Protein AF-A0A1B1AD91-F1 (afdb_monomer)

Solvent-accessible surface area (backbone atoms only — not comparable to full-atom values): 7489 Å² total; per-residue (Å²): 108,70,66,59,50,36,73,56,57,36,66,45,42,57,54,19,38,52,32,36,18,53,17,29,15,33,40,35,28,26,50,67,90,48,83,89,64,50,70,96,66,82,53,73,70,56,55,52,48,53,52,45,52,62,43,40,45,52,52,50,25,52,49,30,44,62,67,35,67,88,51,91,60,64,65,63,34,52,52,46,36,45,44,38,56,54,35,29,51,53,14,30,53,53,7,45,56,46,29,73,72,45,72,85,51,28,68,59,26,46,60,46,19,58,56,33,34,51,50,20,36,54,42,36,54,52,22,50,54,56,51,50,52,52,53,51,51,50,55,52,52,58,64,71,77,107

Structure (mmCIF, N/CA/C/O backbone):
data_AF-A0A1B1AD91-F1
#
_entry.id   AF-A0A1B1AD91-F1
#
loop_
_atom_site.group_PDB
_atom_site.id
_atom_site.type_symbol
_atom_site.label_atom_id
_atom_site.label_alt_id
_atom_site.label_comp_id
_atom_site.label_asym_id
_atom_site.label_entity_id
_atom_site.label_seq_id
_atom_site.pdbx_PDB_ins_code
_atom_site.Cartn_x
_atom_site.Cartn_y
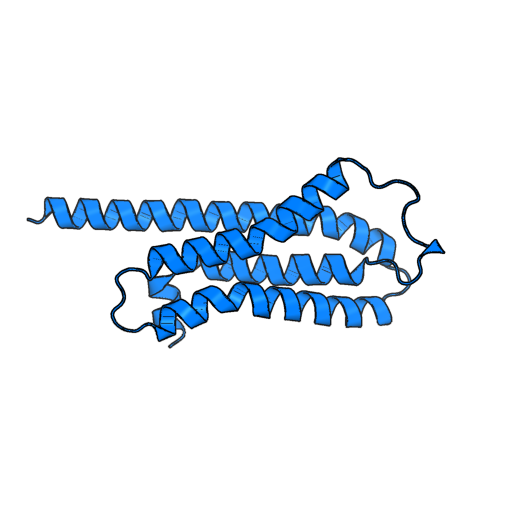_atom_site.Cartn_z
_atom_site.occupancy
_atom_site.B_iso_or_equiv
_atom_site.auth_seq_id
_atom_site.auth_comp_id
_atom_site.auth_asym_id
_atom_site.auth_atom_id
_atom_site.pdbx_PDB_model_num
ATOM 1 N N . MET A 1 1 ? 14.014 -15.380 -8.975 1.00 74.56 1 MET A N 1
ATOM 2 C CA . MET A 1 1 ? 12.723 -14.687 -9.217 1.00 74.56 1 MET A CA 1
ATOM 3 C C . MET A 1 1 ? 12.590 -13.416 -8.382 1.00 74.56 1 MET A C 1
ATOM 5 O O . MET A 1 1 ? 12.390 -12.367 -8.971 1.00 74.56 1 MET A O 1
ATOM 9 N N . ALA A 1 2 ? 12.754 -13.464 -7.052 1.00 76.44 2 ALA A N 1
ATOM 10 C CA . ALA A 1 2 ? 12.697 -12.262 -6.203 1.00 76.44 2 ALA A CA 1
ATOM 11 C C . ALA A 1 2 ? 13.732 -11.184 -6.585 1.00 76.44 2 ALA A C 1
ATOM 13 O O . ALA A 1 2 ? 13.378 -10.017 -6.704 1.00 76.44 2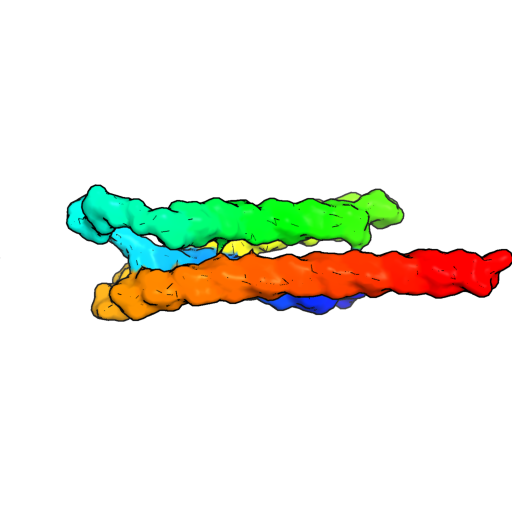 ALA A O 1
ATOM 14 N N . GLU A 1 3 ? 14.979 -11.574 -6.865 1.00 83.88 3 GLU A N 1
ATOM 15 C CA . GLU A 1 3 ? 16.029 -10.642 -7.314 1.00 83.88 3 GLU A CA 1
ATOM 16 C C . GLU A 1 3 ? 15.668 -9.923 -8.620 1.00 83.88 3 GLU A C 1
ATOM 18 O O . GLU A 1 3 ? 15.867 -8.720 -8.726 1.00 83.88 3 GLU A O 1
ATOM 23 N N . ALA A 1 4 ? 15.058 -10.627 -9.579 1.00 80.69 4 ALA A N 1
ATOM 24 C CA . ALA A 1 4 ? 14.611 -10.033 -10.840 1.00 80.69 4 ALA A CA 1
ATOM 25 C C . ALA A 1 4 ? 13.481 -9.009 -10.629 1.00 80.69 4 ALA A C 1
ATOM 27 O O . ALA A 1 4 ? 13.469 -7.956 -11.262 1.00 80.69 4 ALA A O 1
ATOM 28 N N . LEU A 1 5 ? 12.560 -9.278 -9.698 1.00 80.62 5 LEU A N 1
ATOM 29 C CA . LEU A 1 5 ? 11.496 -8.339 -9.338 1.00 80.62 5 LEU A CA 1
ATOM 30 C C . LEU A 1 5 ? 12.055 -7.080 -8.655 1.00 80.62 5 LEU A C 1
ATOM 32 O O . LEU A 1 5 ? 11.619 -5.974 -8.964 1.00 80.62 5 LEU A O 1
ATOM 36 N N . ILE A 1 6 ? 13.043 -7.240 -7.767 1.00 83.12 6 ILE A N 1
ATOM 37 C CA . ILE A 1 6 ? 13.726 -6.121 -7.100 1.00 83.12 6 ILE A CA 1
ATOM 38 C C . ILE A 1 6 ? 14.541 -5.301 -8.097 1.00 83.12 6 ILE A C 1
ATOM 40 O O . ILE A 1 6 ? 14.492 -4.078 -8.044 1.00 83.12 6 ILE A O 1
ATOM 44 N N . ALA A 1 7 ? 15.249 -5.951 -9.021 1.00 82.00 7 ALA A N 1
ATOM 45 C CA . ALA A 1 7 ? 15.979 -5.262 -10.080 1.00 82.00 7 ALA A CA 1
ATOM 46 C C . ALA A 1 7 ? 15.042 -4.456 -10.997 1.00 82.00 7 ALA A C 1
ATOM 48 O O . ALA A 1 7 ? 15.431 -3.407 -11.492 1.00 82.00 7 ALA A O 1
ATOM 49 N N . THR A 1 8 ? 13.804 -4.923 -11.185 1.00 81.81 8 THR A N 1
ATOM 50 C CA . THR A 1 8 ? 12.822 -4.281 -12.070 1.00 81.81 8 THR A CA 1
ATOM 51 C C . THR A 1 8 ? 12.095 -3.110 -11.406 1.00 81.81 8 THR A C 1
ATOM 53 O O . THR A 1 8 ? 11.983 -2.044 -11.995 1.00 81.81 8 THR A O 1
ATOM 56 N N . ALA A 1 9 ? 11.575 -3.294 -10.189 1.00 82.44 9 ALA A N 1
ATOM 57 C CA . ALA A 1 9 ? 10.756 -2.281 -9.510 1.00 82.44 9 ALA A CA 1
ATOM 58 C C . ALA A 1 9 ? 11.526 -1.461 -8.459 1.00 82.44 9 ALA A C 1
ATOM 60 O O . ALA A 1 9 ? 10.975 -0.540 -7.861 1.00 82.44 9 ALA A O 1
ATOM 61 N N . GLY A 1 10 ? 12.781 -1.816 -8.185 1.00 86.25 10 GLY A N 1
ATOM 62 C CA . GLY A 1 10 ? 13.586 -1.225 -7.121 1.00 86.25 10 GLY A CA 1
ATOM 63 C C . GLY A 1 10 ? 13.169 -1.674 -5.716 1.00 86.25 10 GLY A C 1
ATOM 64 O O . GLY A 1 10 ? 12.037 -2.079 -5.452 1.00 86.25 10 GLY A O 1
ATOM 65 N N . GLN A 1 11 ? 14.092 -1.570 -4.755 1.00 87.44 11 GLN A N 1
ATOM 66 C CA . GLN A 1 11 ? 13.812 -1.905 -3.349 1.00 87.44 11 GLN A CA 1
ATOM 67 C C . GLN A 1 11 ? 12.745 -0.991 -2.727 1.00 87.44 11 GLN A C 1
ATOM 69 O O . GLN A 1 11 ? 11.931 -1.453 -1.925 1.00 87.44 11 GLN A O 1
ATOM 74 N N . GLY A 1 12 ? 12.713 0.288 -3.122 1.00 88.56 12 GLY A N 1
ATOM 75 C CA . GLY A 1 12 ? 11.751 1.272 -2.617 1.00 88.56 12 GLY A CA 1
ATOM 76 C C . GLY A 1 12 ? 10.298 0.849 -2.834 1.00 88.56 12 GLY A C 1
ATOM 77 O O . GLY A 1 12 ? 9.470 1.012 -1.939 1.00 88.56 12 GLY A O 1
ATOM 78 N N . TYR A 1 13 ? 10.000 0.219 -3.971 1.00 91.25 13 TYR A N 1
ATOM 79 C CA . TYR A 1 13 ? 8.671 -0.301 -4.272 1.00 91.25 13 TYR A CA 1
ATOM 80 C C . TYR A 1 13 ? 8.213 -1.364 -3.261 1.00 91.25 13 TYR A C 1
ATOM 82 O O . TYR A 1 13 ? 7.100 -1.292 -2.744 1.00 91.25 13 TYR A O 1
ATOM 90 N N . PHE A 1 14 ? 9.077 -2.317 -2.903 1.00 91.94 14 PHE A N 1
ATOM 91 C CA . PHE A 1 14 ? 8.735 -3.357 -1.925 1.00 91.94 14 PHE A CA 1
ATOM 92 C C . PHE A 1 14 ? 8.566 -2.790 -0.516 1.00 91.94 14 PHE A C 1
ATOM 94 O O . PHE A 1 14 ? 7.685 -3.230 0.222 1.00 91.94 14 PHE A O 1
ATOM 101 N N . ILE A 1 15 ? 9.360 -1.778 -0.157 1.00 92.75 15 ILE A N 1
ATOM 102 C CA . ILE A 1 15 ? 9.192 -1.047 1.104 1.00 92.75 15 ILE A CA 1
ATOM 103 C C . ILE A 1 15 ? 7.819 -0.358 1.128 1.00 92.75 15 ILE A C 1
ATOM 105 O O . ILE A 1 15 ? 7.101 -0.467 2.120 1.00 92.75 15 ILE A O 1
ATOM 109 N N . ALA A 1 16 ? 7.411 0.285 0.032 1.00 93.31 16 ALA A N 1
ATOM 110 C CA . ALA A 1 16 ? 6.095 0.910 -0.091 1.00 93.31 16 ALA A CA 1
ATOM 111 C C . ALA A 1 16 ? 4.937 -0.100 -0.027 1.00 93.31 16 ALA A C 1
ATOM 113 O O . ALA A 1 16 ? 3.944 0.114 0.664 1.00 93.31 16 ALA A O 1
ATOM 114 N N . VAL A 1 17 ? 5.074 -1.255 -0.673 1.00 94.38 17 VAL A N 1
ATOM 115 C CA . VAL A 1 17 ? 4.098 -2.346 -0.556 1.00 94.38 17 VAL A CA 1
ATOM 116 C C . VAL A 1 17 ? 3.986 -2.834 0.896 1.00 94.38 17 VAL A C 1
ATOM 118 O O . VAL A 1 17 ? 2.884 -3.053 1.402 1.00 94.38 17 VAL A O 1
ATOM 121 N N . MET A 1 18 ? 5.108 -2.955 1.608 1.00 94.75 18 MET A N 1
ATOM 122 C CA . MET A 1 18 ? 5.102 -3.341 3.021 1.00 94.75 18 MET A CA 1
ATOM 123 C C . MET A 1 18 ? 4.448 -2.293 3.925 1.00 94.75 18 MET A C 1
ATOM 125 O O . MET A 1 18 ? 3.780 -2.654 4.894 1.00 94.75 18 MET A O 1
ATOM 129 N N . THR A 1 19 ? 4.574 -1.000 3.630 1.00 93.50 19 THR A N 1
ATOM 130 C CA . THR A 1 19 ? 3.864 0.023 4.409 1.00 93.50 19 THR A CA 1
ATOM 131 C C . THR A 1 19 ? 2.358 0.004 4.147 1.00 93.50 19 THR A C 1
ATOM 133 O O . THR A 1 19 ? 1.593 0.224 5.086 1.00 93.50 19 THR A O 1
ATOM 136 N N . VAL A 1 20 ? 1.910 -0.368 2.939 1.00 93.38 20 VAL A N 1
ATOM 137 C CA . VAL A 1 20 ? 0.486 -0.633 2.648 1.00 93.38 20 VAL A CA 1
ATOM 138 C C . VAL A 1 20 ? -0.059 -1.771 3.514 1.00 93.38 20 VAL A C 1
ATOM 140 O O . VAL A 1 20 ? -1.149 -1.630 4.071 1.00 93.38 20 VAL A O 1
ATOM 143 N N . PHE A 1 21 ? 0.698 -2.862 3.694 1.00 95.38 21 PHE A N 1
ATOM 144 C CA . PHE A 1 21 ? 0.315 -3.945 4.611 1.00 95.38 21 PHE A CA 1
ATOM 145 C C . PHE A 1 21 ? 0.036 -3.414 6.019 1.00 95.38 21 PHE A C 1
ATOM 147 O O . PHE A 1 21 ? -1.027 -3.661 6.590 1.00 95.38 21 PHE A O 1
ATOM 154 N N . LEU A 1 22 ? 0.999 -2.672 6.573 1.00 94.25 22 LEU A N 1
ATOM 155 C CA . LEU A 1 22 ? 0.930 -2.155 7.937 1.00 94.25 22 LEU A CA 1
ATOM 156 C C . LEU A 1 22 ? -0.224 -1.165 8.096 1.00 94.25 22 LEU A C 1
ATOM 158 O O . LEU A 1 22 ? -0.970 -1.253 9.069 1.00 94.25 22 LEU A O 1
ATOM 162 N N . ALA A 1 23 ? -0.413 -0.267 7.129 1.00 92.25 23 ALA A N 1
ATOM 163 C CA . ALA A 1 23 ? -1.520 0.679 7.136 1.00 92.25 23 ALA A CA 1
ATOM 164 C C . ALA A 1 23 ? -2.879 -0.036 7.116 1.00 92.25 23 ALA A C 1
ATOM 166 O O . ALA A 1 23 ? -3.739 0.260 7.946 1.00 92.25 23 ALA A O 1
ATOM 167 N N . ALA A 1 24 ? -3.061 -1.022 6.231 1.00 92.19 24 ALA A N 1
ATOM 168 C CA . ALA A 1 24 ? -4.298 -1.795 6.148 1.00 92.19 24 ALA A CA 1
ATOM 169 C C . ALA A 1 24 ? -4.568 -2.603 7.430 1.00 92.19 24 ALA A C 1
ATOM 171 O O . ALA A 1 24 ? -5.706 -2.652 7.908 1.00 92.19 24 ALA A O 1
ATOM 172 N N . LEU A 1 25 ? -3.520 -3.183 8.022 1.00 93.31 25 LEU A N 1
ATOM 173 C CA . LEU A 1 25 ? -3.590 -3.895 9.298 1.00 93.31 25 LEU A CA 1
ATOM 174 C C . LEU A 1 25 ? -4.050 -2.975 10.420 1.00 93.31 25 LEU A C 1
ATOM 176 O O . LEU A 1 25 ? -5.034 -3.276 11.093 1.00 93.31 25 LEU A O 1
ATOM 180 N N . VAL A 1 26 ? -3.372 -1.846 10.613 1.00 90.88 26 VAL A N 1
ATOM 181 C CA . VAL A 1 26 ? -3.674 -0.909 11.699 1.00 90.88 26 VAL A CA 1
ATOM 182 C C . VAL A 1 26 ? -5.069 -0.306 11.520 1.00 90.88 26 VAL A C 1
ATOM 184 O O . VAL A 1 26 ? -5.841 -0.242 12.480 1.00 90.88 26 VAL A O 1
ATOM 187 N N . ALA A 1 27 ? -5.431 0.071 10.291 1.00 88.31 27 ALA A N 1
ATOM 188 C CA . ALA A 1 27 ? -6.758 0.587 9.974 1.00 88.31 27 ALA A CA 1
ATOM 189 C C . ALA A 1 27 ? -7.858 -0.425 10.315 1.00 88.31 27 ALA A C 1
ATOM 191 O O . ALA A 1 27 ? -8.847 -0.077 10.969 1.00 88.31 27 ALA 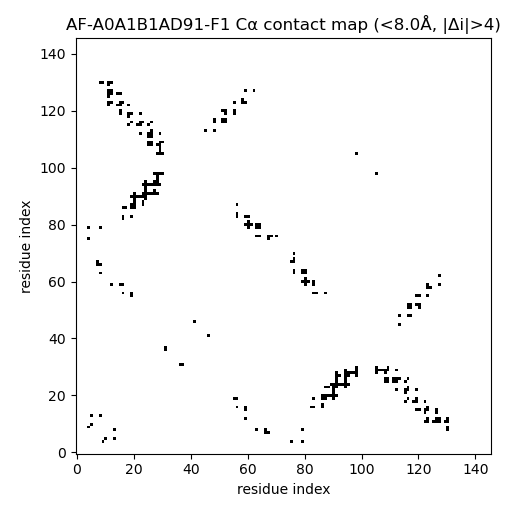A O 1
ATOM 192 N N . LYS A 1 28 ? -7.685 -1.699 9.935 1.00 90.12 28 LYS A N 1
ATOM 193 C CA . LYS A 1 28 ? -8.694 -2.720 10.224 1.00 90.12 28 LYS A CA 1
ATOM 194 C C . LYS A 1 28 ? -8.711 -3.131 11.700 1.00 90.12 28 LYS A C 1
ATOM 196 O O . LYS A 1 28 ? -9.802 -3.340 12.239 1.00 90.12 28 LYS A O 1
ATOM 201 N N . ALA A 1 29 ? -7.559 -3.146 12.371 1.00 87.62 29 ALA A N 1
ATOM 202 C CA . ALA A 1 29 ? -7.442 -3.385 13.811 1.00 87.62 29 ALA A CA 1
ATOM 203 C C . ALA A 1 29 ? -8.222 -2.353 14.645 1.00 87.62 29 ALA A C 1
ATOM 205 O O . ALA A 1 29 ? -8.880 -2.714 15.618 1.00 87.62 29 ALA A O 1
ATOM 206 N N . GLY A 1 30 ? -8.214 -1.081 14.232 1.00 83.06 30 GLY A N 1
ATOM 207 C CA . GLY A 1 30 ? -8.937 0.009 14.900 1.00 83.06 30 GLY A CA 1
ATOM 208 C C . GLY A 1 30 ? -10.403 0.188 14.480 1.00 83.06 30 GLY A C 1
ATOM 209 O O . GLY A 1 30 ? -11.073 1.097 14.981 1.00 83.06 30 GLY A O 1
ATOM 210 N N . SER A 1 31 ? -10.911 -0.626 13.549 1.00 83.62 31 SER A N 1
ATOM 211 C CA . SER A 1 31 ? -12.246 -0.429 12.968 1.00 83.62 31 SER A CA 1
ATOM 212 C C . SER A 1 31 ? -13.391 -0.730 13.949 1.00 83.62 31 SER A C 1
ATOM 214 O O . SER A 1 31 ? -13.293 -1.611 14.809 1.00 83.62 31 SER A O 1
ATOM 216 N N . ALA A 1 32 ? -14.485 0.031 13.814 1.00 75.31 32 ALA A N 1
ATOM 217 C CA . ALA A 1 32 ? -15.718 -0.179 14.572 1.00 75.31 32 ALA A CA 1
ATOM 218 C C . ALA A 1 32 ? -16.352 -1.529 14.206 1.00 75.31 32 ALA A C 1
ATOM 220 O O . ALA A 1 32 ? -16.288 -1.954 13.051 1.00 75.31 32 ALA A O 1
ATOM 221 N N . ARG A 1 33 ? -16.957 -2.201 15.190 1.00 67.50 33 ARG A N 1
ATOM 222 C CA . ARG A 1 33 ? -17.597 -3.512 14.999 1.00 67.50 33 ARG A CA 1
ATOM 223 C C . ARG A 1 33 ? -19.108 -3.398 14.831 1.00 67.50 33 ARG A C 1
ATOM 225 O O . ARG A 1 33 ? -19.707 -4.272 14.213 1.00 67.50 33 ARG A O 1
ATOM 232 N N . ALA A 1 34 ? -19.708 -2.337 15.368 1.00 68.50 34 ALA A N 1
ATOM 233 C CA . ALA A 1 34 ? -21.138 -2.076 15.270 1.00 68.50 34 ALA A CA 1
ATOM 234 C C . ALA A 1 34 ? -21.422 -0.632 14.812 1.00 68.50 34 ALA A C 1
ATOM 236 O O . ALA A 1 34 ? -20.656 0.272 15.156 1.00 68.50 34 ALA A O 1
ATOM 237 N N . PRO A 1 35 ? -22.550 -0.382 14.113 1.00 63.22 35 PRO A N 1
ATOM 238 C CA . PRO A 1 35 ? -22.934 0.961 13.659 1.00 63.22 35 PRO A CA 1
ATOM 239 C C . PRO A 1 35 ? -23.046 1.991 14.793 1.00 63.22 35 PRO A C 1
ATOM 241 O O . PRO A 1 35 ? -22.827 3.179 14.587 1.00 63.22 35 PRO A O 1
ATOM 244 N N . SER A 1 36 ? -23.350 1.540 16.013 1.00 73.69 36 SER A N 1
ATOM 245 C CA . SER A 1 36 ? -23.432 2.385 17.211 1.00 73.69 36 SER A CA 1
ATOM 246 C C . SER A 1 36 ? -22.081 2.941 17.678 1.00 73.69 36 SER A C 1
ATOM 248 O O . SER A 1 36 ? -22.051 3.869 18.480 1.00 73.69 36 SER A O 1
ATOM 250 N N . GLU A 1 37 ? -20.967 2.373 17.210 1.00 68.38 37 GLU A N 1
ATOM 251 C CA . GLU A 1 37 ? -19.599 2.759 17.583 1.00 68.38 37 GLU A CA 1
ATOM 252 C C . GLU A 1 37 ? -18.934 3.672 16.535 1.00 68.38 37 GLU A C 1
ATOM 254 O O . GLU A 1 37 ? -17.784 4.117 16.698 1.00 68.38 37 GLU A O 1
ATOM 259 N N . GLU A 1 38 ? -19.628 3.933 15.425 1.00 64.50 38 GLU A N 1
ATOM 260 C CA . GLU A 1 38 ? -19.141 4.837 14.397 1.00 64.50 38 GLU A CA 1
ATOM 261 C C . GLU A 1 38 ? -19.198 6.293 14.879 1.00 64.50 38 GLU A C 1
ATOM 263 O O . GLU A 1 38 ? -20.149 6.706 15.552 1.00 64.50 38 GLU A O 1
ATOM 268 N N . PRO A 1 39 ? -18.189 7.119 14.548 1.00 64.25 39 PRO A N 1
ATOM 269 C CA . PRO A 1 39 ? -18.249 8.538 14.843 1.00 64.25 39 PRO A CA 1
ATOM 270 C C . PRO A 1 39 ? -19.454 9.143 14.120 1.00 64.25 39 PRO A C 1
ATOM 272 O O . PRO A 1 39 ? -19.543 9.093 12.895 1.00 64.25 39 PRO A O 1
ATOM 275 N N . ARG A 1 40 ? -20.356 9.775 14.878 1.00 60.50 40 ARG A N 1
ATOM 276 C CA . ARG A 1 40 ? -21.599 10.387 14.370 1.00 60.50 40 ARG A CA 1
ATOM 277 C C . ARG A 1 40 ? -21.357 11.464 13.294 1.00 60.50 40 ARG A C 1
ATOM 279 O O . ARG A 1 40 ? -22.288 11.844 12.591 1.00 60.50 40 ARG A O 1
ATOM 286 N N . ARG A 1 41 ? -20.116 11.960 13.169 1.00 61.72 41 ARG A N 1
ATOM 287 C CA . ARG A 1 41 ? -19.612 12.801 12.073 1.00 61.72 41 ARG A CA 1
ATOM 288 C C . ARG A 1 41 ? -18.166 12.412 11.745 1.00 61.72 41 ARG A C 1
ATOM 290 O O . ARG A 1 41 ? -17.319 12.444 12.638 1.00 61.72 41 ARG A O 1
ATOM 297 N N . ARG A 1 42 ? -17.870 12.086 10.480 1.00 69.81 42 ARG A N 1
ATOM 298 C CA . ARG A 1 42 ? -16.483 11.961 9.994 1.00 69.81 42 ARG A CA 1
ATOM 299 C C . ARG A 1 42 ? -15.876 13.354 9.848 1.00 69.81 42 ARG A C 1
ATOM 301 O O . ARG A 1 42 ? -16.497 14.246 9.276 1.00 69.81 42 ARG A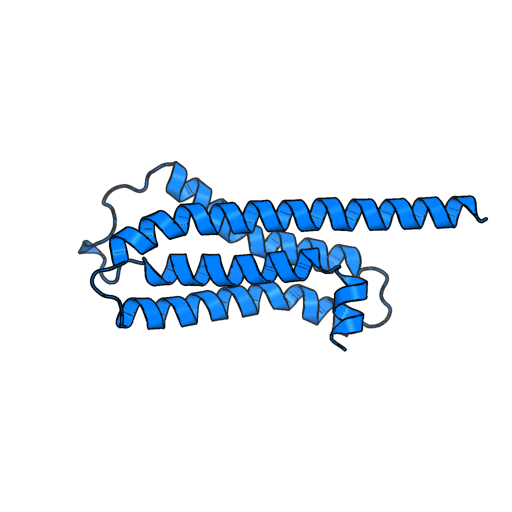 O 1
ATOM 308 N N . SER A 1 43 ? -14.676 13.545 10.383 1.00 77.62 43 SER A N 1
ATOM 309 C CA . SER A 1 43 ? -13.925 14.787 10.220 1.00 77.62 43 SER A CA 1
ATOM 310 C C . SER A 1 43 ? -13.295 14.851 8.819 1.00 77.62 43 SER A C 1
ATOM 312 O O . SER A 1 43 ? -12.960 13.822 8.234 1.00 77.62 43 SER A O 1
ATOM 314 N N . ALA A 1 44 ? -13.112 16.057 8.271 1.00 79.38 44 ALA A N 1
ATOM 315 C CA . ALA A 1 44 ? -12.416 16.272 6.995 1.00 79.38 44 ALA A CA 1
ATOM 316 C C . ALA A 1 44 ? -11.066 15.520 6.859 1.00 79.38 44 ALA A C 1
ATOM 318 O O . ALA A 1 44 ? -10.850 14.903 5.816 1.00 79.38 44 ALA A O 1
ATOM 319 N N . PRO A 1 45 ? -10.177 15.474 7.878 1.00 76.81 45 PRO A N 1
ATOM 320 C CA . PRO A 1 45 ? -8.938 14.695 7.787 1.00 76.81 45 PRO A CA 1
ATOM 321 C C . PRO A 1 45 ? -9.159 13.181 7.654 1.00 76.81 45 PRO A C 1
ATOM 323 O O . PRO A 1 45 ? -8.355 12.522 7.003 1.00 76.81 45 PRO A O 1
ATOM 326 N N . MET A 1 46 ? -10.242 12.619 8.206 1.00 75.56 46 MET A N 1
ATOM 327 C CA . MET A 1 46 ? -10.579 11.203 7.991 1.00 75.56 46 MET A CA 1
ATOM 328 C C . MET A 1 46 ? -10.971 10.931 6.537 1.00 75.56 46 MET A C 1
ATOM 330 O O . MET A 1 46 ? -10.543 9.931 5.977 1.00 75.56 46 MET A O 1
ATOM 334 N N . LEU A 1 47 ? -11.735 11.832 5.911 1.00 81.69 47 LEU A N 1
ATOM 335 C CA . LEU A 1 47 ? -12.090 11.700 4.494 1.00 81.69 47 LEU A CA 1
ATOM 336 C C . LEU A 1 47 ? -10.857 11.795 3.592 1.00 81.69 47 LEU A C 1
ATOM 338 O O . LEU A 1 47 ? -10.708 11.001 2.669 1.00 81.69 47 LEU A O 1
ATOM 342 N N . LEU A 1 48 ? -9.958 12.739 3.876 1.00 84.25 48 LEU A N 1
ATOM 343 C CA . LEU A 1 48 ? -8.703 12.863 3.138 1.00 84.25 48 LEU A CA 1
ATOM 344 C C . LEU A 1 48 ? -7.848 11.597 3.272 1.00 84.25 48 LEU A C 1
ATOM 346 O O . LEU A 1 48 ? -7.297 11.117 2.285 1.00 84.25 48 LEU A O 1
ATOM 350 N N . LEU A 1 49 ? -7.763 11.036 4.478 1.00 82.19 49 LEU A N 1
ATOM 351 C CA . LEU A 1 49 ? -7.039 9.796 4.720 1.00 82.19 49 LEU A CA 1
ATOM 352 C C . LEU A 1 49 ? -7.659 8.609 3.971 1.00 82.19 49 LEU A C 1
ATOM 354 O O . LEU A 1 49 ? -6.914 7.812 3.409 1.00 82.19 49 LEU A O 1
ATOM 358 N N . ASP A 1 50 ? -8.989 8.499 3.926 1.00 83.12 50 ASP A N 1
ATOM 359 C CA . ASP A 1 50 ? -9.681 7.454 3.160 1.00 83.12 50 ASP A CA 1
ATOM 360 C C . ASP A 1 50 ? -9.316 7.544 1.667 1.00 83.12 50 ASP A C 1
ATOM 362 O O . ASP A 1 50 ? -8.974 6.535 1.045 1.00 83.12 50 ASP A O 1
ATOM 366 N N . VAL A 1 51 ? -9.308 8.761 1.109 1.00 85.62 51 VAL A N 1
ATOM 367 C CA . VAL A 1 51 ? -8.898 9.015 -0.282 1.00 85.62 51 VAL A CA 1
ATOM 368 C C . VAL A 1 51 ? -7.441 8.615 -0.503 1.00 85.62 51 VAL A C 1
ATOM 370 O O . VAL A 1 51 ? -7.144 7.862 -1.426 1.00 85.62 51 VAL A O 1
ATOM 373 N N . ILE A 1 52 ? -6.533 9.071 0.362 1.00 87.06 52 ILE A N 1
ATOM 374 C CA . ILE A 1 52 ? -5.104 8.755 0.279 1.00 87.06 52 ILE A CA 1
ATOM 375 C C . ILE A 1 52 ? -4.874 7.242 0.359 1.00 87.06 52 ILE A C 1
ATOM 377 O O . ILE A 1 52 ? -4.152 6.679 -0.457 1.00 87.06 52 ILE A O 1
ATOM 381 N N . THR A 1 53 ? -5.529 6.565 1.299 1.00 83.25 53 THR A N 1
ATOM 382 C CA . THR A 1 53 ? -5.386 5.118 1.505 1.00 83.25 53 THR A CA 1
ATOM 383 C C . THR A 1 53 ? -5.888 4.330 0.296 1.00 83.25 53 THR A C 1
ATOM 385 O O . THR A 1 53 ? -5.264 3.341 -0.079 1.00 83.25 53 THR A O 1
ATOM 388 N N . GLY A 1 54 ? -6.968 4.784 -0.350 1.00 83.81 54 GLY A N 1
ATOM 389 C CA . GLY A 1 54 ? -7.449 4.210 -1.608 1.00 83.81 54 GLY A CA 1
ATOM 390 C C . GLY A 1 54 ? -6.515 4.476 -2.794 1.00 83.81 54 GLY A C 1
ATOM 391 O O . GLY A 1 54 ? -6.344 3.604 -3.643 1.00 83.81 54 GLY A O 1
ATOM 392 N N . LEU A 1 55 ? -5.871 5.646 -2.840 1.00 88.81 55 LEU A N 1
ATOM 393 C CA . LEU A 1 55 ? -4.944 6.022 -3.910 1.00 88.81 55 LEU A CA 1
ATOM 394 C C . LEU A 1 55 ? -3.593 5.307 -3.822 1.00 88.81 55 LEU A C 1
ATOM 396 O O . LEU A 1 55 ? -3.027 4.976 -4.858 1.00 88.81 55 LEU A O 1
ATOM 400 N N . THR A 1 56 ? -3.075 5.043 -2.622 1.00 90.81 56 THR A N 1
ATOM 401 C CA . THR A 1 56 ? -1.756 4.418 -2.426 1.00 90.81 56 THR A CA 1
ATOM 402 C C . THR A 1 56 ? -1.552 3.129 -3.241 1.00 90.81 56 THR A C 1
ATOM 404 O O . THR A 1 56 ? -0.591 3.074 -4.012 1.00 90.81 56 THR A O 1
ATOM 407 N N . PRO A 1 57 ? -2.424 2.100 -3.165 1.00 90.25 57 PRO A N 1
ATOM 408 C CA . PRO A 1 57 ? -2.256 0.904 -3.985 1.00 90.25 57 PRO A CA 1
ATOM 409 C C . PRO A 1 57 ? -2.385 1.211 -5.482 1.00 90.25 57 PRO A C 1
ATOM 411 O O . PRO A 1 57 ? -1.624 0.653 -6.263 1.00 90.25 57 PRO A O 1
ATOM 414 N N . VAL A 1 58 ? -3.271 2.130 -5.888 1.00 92.81 58 VAL A N 1
ATOM 415 C CA . VAL A 1 58 ? -3.429 2.534 -7.299 1.00 92.81 58 VAL A CA 1
ATOM 416 C C . VAL A 1 58 ? -2.132 3.130 -7.847 1.00 92.81 58 VAL A C 1
ATOM 418 O O . VAL A 1 58 ? -1.696 2.750 -8.930 1.00 92.81 58 VAL A O 1
ATOM 421 N N . LEU A 1 59 ? -1.475 4.010 -7.088 1.00 92.38 59 LEU A N 1
ATOM 422 C CA . LEU A 1 59 ? -0.193 4.602 -7.475 1.00 92.38 59 LEU A CA 1
ATOM 423 C C . LEU A 1 59 ? 0.899 3.541 -7.648 1.00 92.38 59 LEU A C 1
ATOM 425 O O . LEU A 1 59 ? 1.645 3.587 -8.623 1.00 92.38 59 LEU A O 1
ATOM 429 N N . LEU A 1 60 ? 0.963 2.557 -6.748 1.00 92.31 60 LEU A N 1
ATOM 430 C CA . LEU A 1 60 ? 1.923 1.4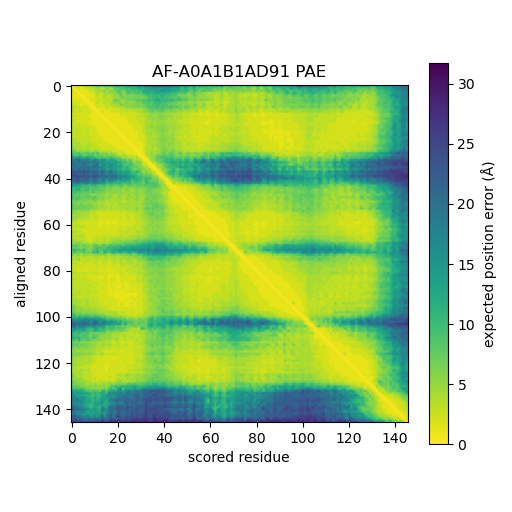56 -6.851 1.00 92.31 60 LEU A CA 1
ATOM 431 C C . LEU A 1 60 ? 1.644 0.546 -8.054 1.00 92.31 60 LEU A C 1
ATOM 433 O O . LEU A 1 60 ? 2.589 0.091 -8.695 1.00 92.31 60 LEU A O 1
ATOM 437 N N . VAL A 1 61 ? 0.373 0.318 -8.403 1.00 94.06 61 VAL A N 1
ATOM 438 C CA . VAL A 1 61 ? -0.001 -0.400 -9.633 1.00 94.06 61 VAL A CA 1
ATOM 439 C C . VAL A 1 61 ? 0.439 0.370 -10.877 1.00 94.06 61 VAL A C 1
ATOM 441 O O . VAL A 1 61 ? 1.015 -0.223 -11.786 1.00 94.06 61 VAL A O 1
ATOM 444 N N . LEU A 1 62 ? 0.195 1.683 -10.923 1.00 91.88 62 LEU A N 1
ATOM 445 C CA . LEU A 1 62 ? 0.591 2.526 -12.054 1.00 91.88 62 LEU A CA 1
ATOM 446 C C . LEU A 1 62 ? 2.111 2.583 -12.217 1.00 91.88 62 LEU A C 1
ATOM 448 O O . LEU A 1 62 ? 2.612 2.481 -13.333 1.00 91.88 62 LEU A O 1
ATOM 452 N N . TYR A 1 63 ? 2.845 2.687 -11.110 1.00 89.69 63 TYR A N 1
ATOM 453 C CA . TYR A 1 63 ? 4.301 2.613 -11.121 1.00 89.69 63 TYR A CA 1
ATOM 454 C C . TYR A 1 63 ? 4.799 1.261 -11.640 1.00 89.69 63 TYR A C 1
ATOM 456 O O . TYR A 1 63 ? 5.621 1.226 -12.551 1.00 89.69 63 TYR A O 1
ATOM 464 N N . ALA A 1 64 ? 4.253 0.154 -11.125 1.00 90.12 64 ALA A N 1
ATOM 465 C CA . ALA A 1 64 ? 4.586 -1.191 -11.587 1.00 90.12 64 ALA A CA 1
ATOM 466 C C . ALA A 1 64 ? 4.329 -1.364 -13.090 1.00 90.12 64 ALA A C 1
ATOM 468 O O . ALA A 1 64 ? 5.146 -1.962 -13.786 1.00 90.12 64 ALA A O 1
ATOM 469 N N . PHE A 1 65 ? 3.221 -0.819 -13.600 1.00 89.31 65 PHE A N 1
ATOM 470 C CA . PHE A 1 65 ? 2.937 -0.796 -15.031 1.00 89.31 65 PHE A CA 1
ATOM 471 C C . PHE A 1 65 ? 4.008 -0.011 -15.797 1.00 89.31 65 PHE A C 1
ATOM 473 O O . PHE A 1 65 ? 4.593 -0.552 -16.730 1.00 89.31 65 PHE A O 1
ATOM 480 N N . ALA A 1 66 ? 4.319 1.216 -15.365 1.00 87.62 66 ALA A N 1
ATOM 481 C CA . ALA A 1 66 ? 5.290 2.079 -16.032 1.00 87.62 66 ALA A CA 1
ATOM 482 C C . ALA A 1 66 ? 6.670 1.411 -16.167 1.00 87.62 66 ALA A C 1
ATOM 484 O O . ALA A 1 66 ? 7.181 1.310 -17.280 1.00 87.62 66 ALA A O 1
ATOM 485 N N . VAL A 1 67 ? 7.223 0.867 -15.077 1.00 86.50 67 VAL A N 1
ATOM 486 C CA . VAL A 1 67 ? 8.572 0.255 -15.059 1.00 86.50 67 VAL A CA 1
ATOM 487 C C . VAL A 1 67 ? 8.659 -1.113 -15.745 1.00 86.50 67 VAL A C 1
ATOM 489 O O . VAL A 1 67 ? 9.745 -1.662 -15.901 1.00 86.50 67 VAL A O 1
ATOM 492 N N . THR A 1 68 ? 7.526 -1.687 -16.156 1.00 87.12 68 THR A N 1
ATOM 493 C CA . THR A 1 68 ? 7.475 -2.977 -16.864 1.00 87.12 68 THR A CA 1
ATOM 494 C C . THR A 1 68 ? 6.910 -2.872 -18.277 1.00 87.12 68 THR A C 1
ATOM 496 O O . THR A 1 68 ? 6.639 -3.897 -18.900 1.00 87.12 68 THR A O 1
ATOM 499 N N . THR A 1 69 ? 6.736 -1.654 -18.801 1.00 82.75 69 THR A N 1
ATOM 500 C CA . THR A 1 69 ? 6.137 -1.429 -20.128 1.00 82.75 69 THR A CA 1
ATOM 501 C C . THR A 1 69 ? 6.958 -2.075 -21.247 1.00 82.75 69 THR A C 1
ATOM 503 O O . THR A 1 69 ? 6.375 -2.674 -22.148 1.00 82.75 69 THR A O 1
ATOM 506 N N . ASP A 1 70 ? 8.288 -2.032 -21.139 1.00 78.81 70 ASP A N 1
ATOM 507 C CA . ASP A 1 70 ? 9.219 -2.513 -22.172 1.00 78.81 70 ASP A CA 1
ATOM 508 C C . ASP A 1 70 ? 9.689 -3.964 -21.956 1.00 78.81 70 ASP A C 1
ATOM 510 O O . ASP A 1 70 ? 10.519 -4.486 -22.700 1.00 78.81 70 ASP A O 1
ATOM 514 N N . GLN A 1 71 ? 9.168 -4.647 -20.932 1.00 76.62 71 GLN A N 1
ATOM 515 C CA . GLN A 1 71 ? 9.518 -6.037 -20.637 1.00 76.62 71 GLN A CA 1
ATOM 516 C C . GLN A 1 71 ? 8.826 -6.997 -21.616 1.00 76.62 71 GLN A C 1
ATOM 518 O O . GLN A 1 71 ? 7.605 -6.977 -21.774 1.00 76.62 71 GLN A O 1
ATOM 523 N N . ALA A 1 72 ? 9.602 -7.898 -22.227 1.00 72.06 72 ALA A N 1
ATOM 524 C CA . ALA A 1 72 ? 9.081 -8.907 -23.154 1.00 72.06 72 ALA A CA 1
ATOM 525 C C . ALA A 1 72 ? 8.195 -9.967 -22.464 1.00 72.06 72 ALA A C 1
ATOM 527 O O . ALA A 1 72 ? 7.287 -10.512 -23.092 1.00 72.06 72 ALA A O 1
ATOM 528 N N . ASP A 1 73 ? 8.441 -10.257 -21.180 1.00 79.12 73 ASP A N 1
ATOM 529 C CA . ASP A 1 73 ? 7.645 -11.199 -20.386 1.00 79.12 73 ASP A CA 1
ATOM 530 C C . ASP A 1 73 ? 6.562 -10.460 -19.568 1.00 79.12 73 ASP A C 1
ATOM 532 O O . ASP A 1 73 ? 6.881 -9.737 -18.616 1.00 79.12 73 ASP A O 1
ATOM 536 N N . PRO A 1 74 ? 5.261 -10.659 -19.867 1.00 84.75 74 PRO A N 1
ATOM 537 C CA . PRO A 1 74 ? 4.172 -9.997 -19.151 1.00 84.75 74 PRO A CA 1
ATOM 538 C C . PRO A 1 74 ? 4.002 -10.488 -17.705 1.00 84.75 74 PRO A C 1
ATOM 540 O O . PRO A 1 74 ? 3.291 -9.848 -16.925 1.00 84.75 74 PRO A O 1
ATOM 543 N N . THR A 1 75 ? 4.629 -11.603 -17.324 1.00 88.56 75 THR A N 1
ATOM 544 C CA . THR A 1 75 ? 4.488 -12.208 -15.994 1.00 88.56 75 THR A CA 1
ATOM 545 C C . THR A 1 75 ? 4.964 -11.262 -14.893 1.00 88.56 75 THR A C 1
ATOM 547 O O . THR A 1 75 ? 4.270 -11.084 -13.890 1.00 88.56 75 THR A O 1
ATOM 550 N N . MET A 1 76 ? 6.106 -10.592 -15.088 1.00 86.31 76 MET A N 1
ATOM 551 C CA . MET A 1 76 ? 6.647 -9.647 -14.100 1.00 86.31 76 MET A CA 1
ATOM 552 C C . MET A 1 76 ? 5.712 -8.458 -13.878 1.00 86.31 76 MET A C 1
ATOM 554 O O . MET A 1 76 ? 5.468 -8.066 -12.736 1.00 86.31 76 MET A O 1
ATOM 558 N N . ARG A 1 77 ? 5.125 -7.940 -14.962 1.00 88.94 77 ARG A N 1
ATOM 559 C CA . ARG A 1 77 ? 4.140 -6.858 -14.909 1.00 88.94 77 ARG A CA 1
ATOM 560 C C . ARG A 1 77 ? 2.926 -7.252 -14.077 1.00 88.94 77 ARG A C 1
ATOM 562 O O . ARG A 1 77 ? 2.545 -6.521 -13.169 1.00 88.94 77 ARG A O 1
ATOM 569 N N . VAL A 1 78 ? 2.339 -8.418 -14.348 1.00 91.00 78 VAL A N 1
ATOM 570 C CA . VAL A 1 78 ? 1.158 -8.893 -13.609 1.00 91.00 78 VAL A CA 1
ATOM 571 C C . VAL A 1 78 ? 1.480 -9.080 -12.127 1.00 91.00 78 VAL A C 1
ATOM 573 O O . VAL A 1 78 ? 0.716 -8.623 -11.279 1.00 91.00 78 VAL A O 1
ATOM 576 N N . LEU A 1 79 ? 2.621 -9.694 -11.802 1.00 92.31 79 LEU A N 1
ATOM 577 C CA . LEU A 1 79 ? 3.031 -9.913 -10.415 1.00 92.31 79 LEU A CA 1
ATOM 578 C C . LEU A 1 79 ? 3.167 -8.596 -9.643 1.00 92.31 79 LEU A C 1
ATOM 580 O O . LEU A 1 79 ? 2.605 -8.472 -8.557 1.00 92.31 79 LEU A O 1
ATOM 584 N N . LEU A 1 80 ? 3.861 -7.605 -10.208 1.00 92.00 80 LEU A N 1
ATOM 585 C CA . LEU A 1 80 ? 4.061 -6.305 -9.563 1.00 92.00 80 LEU A CA 1
ATOM 586 C C . LEU A 1 80 ? 2.762 -5.485 -9.503 1.00 92.00 80 LEU A C 1
ATOM 588 O O . LEU A 1 80 ? 2.489 -4.820 -8.513 1.00 92.00 80 LEU A O 1
ATOM 592 N N . MET A 1 81 ? 1.892 -5.551 -10.507 1.00 93.62 81 MET A N 1
ATOM 593 C CA . MET A 1 81 ? 0.605 -4.849 -10.440 1.00 93.62 81 MET A CA 1
ATOM 594 C C . MET A 1 81 ? -0.331 -5.444 -9.380 1.00 93.62 81 MET A C 1
ATOM 596 O O . MET A 1 81 ? -1.051 -4.719 -8.700 1.00 93.62 81 MET A O 1
ATOM 600 N N . VAL A 1 82 ? -0.336 -6.766 -9.216 1.00 94.19 82 VAL A N 1
ATOM 601 C CA . VAL A 1 82 ? -1.258 -7.442 -8.291 1.00 94.19 82 VAL A CA 1
ATOM 602 C C . VAL A 1 82 ? -0.757 -7.402 -6.842 1.00 94.19 82 VAL A C 1
ATOM 604 O O . VAL A 1 82 ? -1.562 -7.395 -5.908 1.00 94.19 82 VAL A O 1
ATOM 607 N N . LEU A 1 83 ? 0.559 -7.331 -6.632 1.00 94.00 83 LEU A N 1
ATOM 608 C CA . LEU A 1 83 ? 1.179 -7.376 -5.309 1.00 94.00 83 LEU A CA 1
ATOM 609 C C . LEU A 1 83 ? 0.594 -6.383 -4.277 1.00 94.00 83 LEU A C 1
ATOM 611 O O . LEU A 1 83 ? 0.205 -6.846 -3.202 1.00 94.00 83 LEU A O 1
ATOM 615 N N . PRO A 1 84 ? 0.462 -5.065 -4.541 1.00 93.44 84 PRO A N 1
ATOM 616 C CA . PRO A 1 84 ? -0.063 -4.117 -3.554 1.00 93.44 84 PRO A CA 1
ATOM 617 C C . PRO A 1 84 ? -1.521 -4.408 -3.177 1.00 93.44 84 PRO A C 1
ATOM 619 O O . PRO A 1 84 ? -1.929 -4.134 -2.049 1.00 93.44 84 PRO A O 1
ATOM 622 N N . ILE A 1 85 ? -2.294 -5.011 -4.086 1.00 93.94 85 ILE A N 1
ATOM 623 C CA . ILE A 1 85 ? -3.689 -5.398 -3.847 1.00 93.94 85 ILE A CA 1
ATOM 624 C C . ILE A 1 85 ? -3.742 -6.579 -2.874 1.00 93.94 85 ILE A C 1
ATOM 626 O O . ILE A 1 85 ? -4.433 -6.511 -1.857 1.00 93.94 85 ILE A O 1
ATOM 630 N N . ILE A 1 86 ? -2.977 -7.642 -3.155 1.00 95.31 86 ILE A N 1
ATOM 631 C CA . ILE A 1 86 ? -2.903 -8.823 -2.282 1.00 95.31 86 ILE A CA 1
ATOM 632 C C . ILE A 1 86 ? -2.389 -8.425 -0.902 1.00 95.31 86 ILE A C 1
ATOM 634 O O . ILE A 1 86 ? -2.958 -8.817 0.113 1.00 95.31 86 ILE A O 1
ATOM 638 N N . VAL A 1 87 ? -1.328 -7.623 -0.851 1.00 95.00 87 VAL A N 1
ATOM 639 C CA . VAL A 1 87 ? -0.703 -7.218 0.406 1.00 95.00 87 VAL A CA 1
ATOM 640 C C . VAL A 1 87 ? -1.633 -6.329 1.236 1.00 95.00 87 VAL A C 1
ATOM 642 O O . VAL A 1 87 ? -1.763 -6.555 2.440 1.00 95.00 87 VAL A O 1
ATOM 645 N N . GLY A 1 88 ? -2.345 -5.386 0.613 1.00 93.38 88 GLY A N 1
ATOM 646 C CA . GLY A 1 88 ? -3.373 -4.596 1.294 1.00 93.38 88 GLY A CA 1
ATOM 647 C C . GLY A 1 88 ? -4.498 -5.468 1.863 1.00 93.38 88 GLY A C 1
ATOM 648 O O . GLY A 1 88 ? -4.895 -5.294 3.017 1.00 93.38 88 GLY A O 1
ATOM 649 N N . PHE A 1 89 ? -4.962 -6.461 1.099 1.00 93.75 89 PHE A N 1
ATOM 650 C CA . PHE A 1 89 ? -5.961 -7.422 1.570 1.00 93.75 89 PHE A CA 1
ATOM 651 C C . PHE A 1 89 ? -5.450 -8.262 2.751 1.00 93.75 89 PHE A C 1
ATOM 653 O O . PHE A 1 89 ? -6.132 -8.366 3.771 1.00 93.75 89 PHE A O 1
ATOM 660 N N . CYS A 1 90 ? -4.238 -8.813 2.657 1.00 95.56 90 CYS A N 1
ATOM 661 C CA . CYS A 1 90 ? -3.608 -9.579 3.732 1.00 95.56 90 CYS A CA 1
ATOM 662 C C . CYS A 1 90 ? -3.426 -8.740 5.003 1.00 95.56 90 CYS A C 1
ATOM 664 O O . CYS A 1 90 ? -3.684 -9.230 6.102 1.00 95.56 90 CYS A O 1
ATOM 666 N N . GLY A 1 91 ? -3.033 -7.471 4.858 1.00 94.00 91 GLY A N 1
ATOM 667 C CA . GLY A 1 91 ? -2.941 -6.524 5.966 1.00 94.00 91 GLY A CA 1
ATOM 668 C C . GLY A 1 91 ? -4.293 -6.338 6.643 1.00 94.00 91 GLY A C 1
ATOM 669 O O . GLY A 1 91 ? -4.412 -6.542 7.848 1.00 94.00 91 GLY A O 1
ATOM 670 N N . ALA A 1 92 ? -5.343 -6.054 5.870 1.00 91.69 92 ALA A N 1
ATOM 671 C CA . ALA A 1 92 ? -6.696 -5.924 6.404 1.00 91.69 92 ALA A CA 1
ATOM 672 C C . ALA A 1 92 ? -7.178 -7.211 7.099 1.00 91.69 92 ALA A C 1
ATOM 674 O O . ALA A 1 92 ? -7.764 -7.141 8.179 1.00 91.69 92 ALA A O 1
ATOM 675 N N . LEU A 1 93 ? -6.903 -8.388 6.532 1.00 93.69 93 LEU A N 1
ATOM 676 C CA . LEU A 1 93 ? -7.252 -9.671 7.142 1.00 93.69 93 LEU A CA 1
ATOM 677 C C . LEU A 1 93 ? -6.548 -9.863 8.493 1.00 93.69 93 LEU A C 1
ATOM 679 O O . LEU A 1 93 ? -7.205 -10.157 9.492 1.00 93.69 93 LEU A O 1
ATOM 683 N N . ALA A 1 94 ? -5.236 -9.627 8.548 1.00 93.38 94 ALA A N 1
ATOM 684 C CA . ALA A 1 94 ? -4.469 -9.671 9.791 1.00 93.38 94 ALA A CA 1
ATOM 685 C C . ALA A 1 94 ? -5.009 -8.661 10.817 1.00 93.38 94 ALA A C 1
ATOM 687 O O . ALA A 1 94 ? -5.209 -8.997 11.983 1.00 93.38 94 ALA A O 1
ATOM 688 N N . GLY A 1 95 ? -5.336 -7.447 10.375 1.00 91.38 95 GLY A N 1
ATOM 689 C CA . GLY A 1 95 ? -5.938 -6.416 11.214 1.00 91.38 95 GLY A CA 1
ATOM 690 C C . GLY A 1 95 ? -7.305 -6.817 11.771 1.00 91.38 95 GLY A C 1
ATOM 691 O O . GLY A 1 95 ? -7.607 -6.516 12.921 1.00 91.38 95 GLY A O 1
ATOM 692 N N . ALA A 1 96 ? -8.125 -7.543 11.009 1.00 90.06 96 ALA A N 1
ATOM 693 C CA . ALA A 1 96 ? -9.400 -8.065 11.499 1.00 90.06 96 ALA A CA 1
ATOM 694 C C . ALA A 1 96 ? -9.207 -9.108 12.615 1.00 90.06 96 ALA A C 1
ATOM 696 O O . ALA A 1 96 ? -9.929 -9.073 13.613 1.00 90.06 96 ALA A O 1
ATOM 697 N N . ILE A 1 97 ? -8.204 -9.981 12.486 1.00 91.00 97 ILE A N 1
ATOM 698 C CA . ILE A 1 97 ? -7.829 -10.950 13.528 1.00 91.00 97 ILE A CA 1
ATOM 699 C C . ILE A 1 97 ? -7.342 -10.218 14.787 1.00 91.00 97 ILE A C 1
ATOM 701 O O . ILE A 1 97 ? -7.796 -10.517 15.891 1.00 91.00 97 ILE A O 1
ATOM 705 N N . VAL A 1 98 ? -6.477 -9.210 14.630 1.00 89.81 98 VAL A N 1
ATOM 706 C CA . VAL A 1 98 ? -6.003 -8.378 15.750 1.00 89.81 98 VAL A CA 1
ATOM 707 C C . VAL A 1 98 ? -7.164 -7.655 16.422 1.00 89.81 98 VAL A C 1
ATOM 709 O O . VAL A 1 98 ? -7.233 -7.645 17.649 1.00 89.81 98 VAL A O 1
ATOM 712 N N . ASN A 1 99 ? -8.100 -7.098 15.643 1.00 87.00 99 ASN A N 1
ATOM 713 C CA . ASN A 1 99 ? -9.284 -6.444 16.190 1.00 87.00 99 ASN A CA 1
ATOM 714 C C . ASN A 1 99 ? -10.009 -7.407 17.124 1.00 87.00 99 ASN A C 1
ATOM 716 O O . ASN A 1 99 ? -10.282 -7.015 18.250 1.00 87.00 99 ASN A O 1
ATOM 720 N N . LEU A 1 100 ? -10.264 -8.656 16.707 1.00 85.31 100 LEU A N 1
ATOM 721 C CA . LEU A 1 100 ? -10.946 -9.665 17.528 1.00 85.31 100 LEU A CA 1
ATOM 722 C C . LEU A 1 100 ? -10.264 -9.879 18.889 1.00 85.31 100 LEU A C 1
ATOM 724 O O . LEU A 1 100 ? -10.973 -9.905 19.894 1.00 85.31 100 LEU A O 1
ATOM 728 N N . ALA A 1 101 ? -8.931 -9.955 18.921 1.00 84.81 101 ALA A N 1
ATOM 729 C CA . ALA A 1 101 ? -8.149 -10.236 20.126 1.00 84.81 101 ALA A CA 1
ATOM 730 C C . ALA A 1 101 ? -7.907 -9.014 21.039 1.00 84.81 101 ALA A C 1
ATOM 732 O O . ALA A 1 101 ? -7.901 -9.149 22.260 1.00 84.81 101 ALA A O 1
ATOM 733 N N . ALA A 1 102 ? -7.708 -7.818 20.480 1.00 78.75 102 ALA A N 1
ATOM 734 C CA . ALA A 1 102 ? -7.213 -6.645 21.208 1.00 78.75 102 ALA A CA 1
ATOM 735 C C . ALA A 1 102 ? -8.331 -5.640 21.542 1.00 78.75 102 ALA A C 1
ATOM 737 O O . ALA A 1 102 ? -8.364 -4.520 21.027 1.00 78.75 102 ALA A O 1
ATOM 738 N N . HIS A 1 103 ? -9.267 -6.042 22.408 1.00 68.06 103 HIS A N 1
ATOM 739 C CA . HIS A 1 103 ? -10.497 -5.282 22.672 1.00 68.06 103 HIS A CA 1
ATOM 740 C C . HIS A 1 103 ? -10.253 -3.875 23.255 1.00 68.06 103 HIS A C 1
ATOM 742 O O . HIS A 1 103 ? -10.926 -2.920 22.867 1.00 68.06 103 HIS A O 1
ATOM 748 N N . GLU A 1 104 ? -9.258 -3.728 24.130 1.00 72.62 104 GLU A N 1
ATOM 749 C CA . GLU A 1 104 ? -9.000 -2.490 24.884 1.00 72.62 104 GLU A CA 1
ATOM 750 C C . GLU A 1 104 ? -8.137 -1.470 24.119 1.00 72.62 104 GLU A C 1
ATOM 752 O O . GLU A 1 104 ? -8.216 -0.267 24.357 1.00 72.62 104 GLU A O 1
ATOM 757 N N . ALA A 1 105 ? -7.352 -1.919 23.135 1.00 75.06 105 ALA A N 1
ATOM 758 C CA . ALA A 1 105 ? -6.388 -1.076 22.420 1.00 75.06 105 ALA A CA 1
ATOM 759 C C . ALA A 1 105 ? -6.987 -0.314 21.219 1.00 75.06 105 ALA A C 1
ATOM 761 O O . ALA A 1 105 ? -6.270 0.355 20.472 1.00 75.06 105 ALA A O 1
ATOM 762 N N . ARG A 1 106 ? -8.307 -0.381 21.002 1.00 75.25 106 ARG A N 1
ATOM 763 C CA . ARG A 1 106 ? -8.958 0.145 19.786 1.00 75.25 106 ARG A CA 1
ATOM 764 C C . ARG A 1 106 ? -8.705 1.636 19.552 1.00 75.25 106 ARG A C 1
ATOM 766 O O . ARG A 1 106 ? -8.440 2.047 18.424 1.00 75.25 106 ARG A O 1
ATOM 773 N N . THR A 1 107 ? -8.784 2.455 20.599 1.00 76.19 107 THR A N 1
ATOM 774 C CA . THR A 1 107 ? -8.558 3.907 20.488 1.00 76.19 107 THR A CA 1
ATOM 775 C C . THR A 1 107 ? -7.124 4.215 20.059 1.00 76.19 107 THR A C 1
ATOM 777 O O . THR A 1 107 ? -6.905 5.105 19.238 1.00 76.19 107 THR A O 1
ATOM 780 N N . MET A 1 108 ? -6.159 3.424 20.537 1.00 81.25 108 MET A N 1
ATOM 781 C CA . MET A 1 108 ? -4.758 3.527 20.133 1.00 81.25 108 MET A CA 1
ATOM 782 C C . MET A 1 108 ? -4.585 3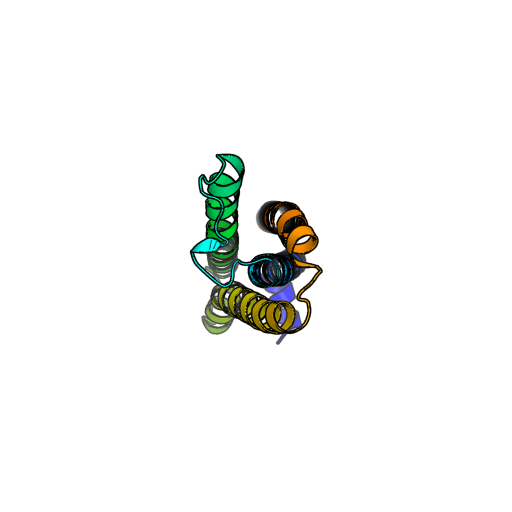.157 18.654 1.00 81.25 108 MET A C 1
ATOM 784 O O . MET A 1 108 ? -3.970 3.917 17.907 1.00 81.25 108 MET A O 1
ATOM 788 N N . PHE A 1 109 ? -5.207 2.064 18.194 1.00 83.50 109 PHE A N 1
ATOM 789 C CA . PHE A 1 109 ? -5.183 1.681 16.777 1.00 83.50 109 PHE A CA 1
ATOM 790 C C . PHE A 1 109 ? -5.858 2.710 15.866 1.00 83.50 109 PHE A C 1
ATOM 792 O O . PHE A 1 109 ? -5.362 2.973 14.774 1.00 8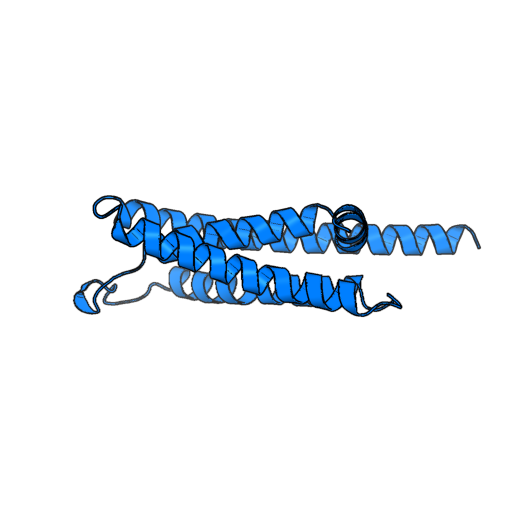3.50 109 PHE A O 1
ATOM 799 N N . ARG A 1 110 ? -6.946 3.353 16.310 1.00 79.69 110 ARG A N 1
ATOM 800 C CA . ARG A 1 110 ? -7.581 4.445 15.555 1.00 79.69 110 ARG A CA 1
ATOM 801 C C . ARG A 1 110 ? -6.622 5.609 15.324 1.00 79.69 110 ARG A C 1
ATOM 803 O O . ARG A 1 110 ? -6.505 6.061 14.190 1.00 79.69 110 ARG A O 1
ATOM 810 N N . MET A 1 111 ? -5.901 6.058 16.349 1.00 81.75 111 MET A N 1
ATOM 811 C CA . MET A 1 111 ? -4.914 7.132 16.179 1.00 81.75 111 MET A CA 1
ATOM 812 C C . MET A 1 111 ? -3.734 6.684 15.309 1.00 81.75 111 MET A C 1
ATOM 814 O O . MET A 1 111 ? -3.317 7.411 14.407 1.00 81.75 111 MET A O 1
ATOM 818 N N . ALA A 1 112 ? -3.254 5.454 15.506 1.00 85.56 112 ALA A N 1
ATOM 819 C CA . ALA A 1 112 ? -2.180 4.881 14.702 1.00 85.56 112 ALA A CA 1
ATOM 820 C C . ALA A 1 112 ? -2.569 4.695 13.223 1.00 85.56 112 ALA A C 1
ATOM 822 O O . ALA A 1 112 ? -1.706 4.789 12.351 1.00 85.56 112 ALA A O 1
ATOM 823 N N . SER A 1 113 ? -3.849 4.465 12.909 1.00 83.50 113 SER A N 1
ATOM 824 C CA . SER A 1 113 ? -4.321 4.281 11.526 1.00 83.50 113 SER A CA 1
ATOM 825 C C . SER A 1 113 ? -4.130 5.532 10.671 1.00 83.50 113 SER A C 1
ATOM 827 O O . SER A 1 113 ? -3.759 5.433 9.505 1.00 83.50 113 SER A O 1
ATOM 829 N N . ILE A 1 114 ? -4.279 6.713 11.280 1.00 82.75 114 ILE A N 1
ATOM 830 C CA . ILE A 1 114 ? -4.056 7.994 10.604 1.00 82.75 114 ILE A CA 1
ATOM 831 C C . ILE A 1 114 ? -2.583 8.141 10.232 1.00 82.75 114 ILE A C 1
ATOM 833 O O . ILE A 1 114 ? -2.246 8.422 9.083 1.00 82.75 114 ILE A O 1
ATOM 837 N N . VAL A 1 115 ? -1.702 7.901 11.204 1.00 86.38 115 VAL A N 1
ATOM 838 C CA . VAL A 1 115 ? -0.253 8.030 11.018 1.00 86.38 115 VAL A CA 1
ATOM 839 C C . VAL A 1 115 ? 0.266 6.989 10.025 1.00 86.38 115 VAL A C 1
ATOM 841 O O . VAL A 1 115 ? 1.020 7.330 9.120 1.00 86.38 115 VAL A O 1
ATOM 844 N N . SER A 1 116 ? -0.164 5.733 10.153 1.00 88.50 116 SER A N 1
ATOM 845 C CA . SER A 1 116 ? 0.272 4.642 9.272 1.00 88.50 116 SER A CA 1
ATOM 846 C C . SER A 1 116 ? -0.234 4.793 7.837 1.00 88.50 116 SER A C 1
ATOM 848 O O . SER A 1 116 ? 0.546 4.571 6.914 1.00 88.50 116 SER A O 1
ATOM 850 N N . GLY A 1 117 ? -1.479 5.234 7.624 1.00 85.56 117 GLY A N 1
ATOM 851 C CA . GLY A 1 117 ? -1.996 5.527 6.283 1.00 85.56 117 GLY A CA 1
ATOM 852 C C . GLY A 1 117 ? -1.219 6.650 5.591 1.00 85.56 117 GLY A C 1
ATOM 853 O O . GLY A 1 117 ? -0.824 6.511 4.434 1.00 85.56 117 GLY A O 1
ATOM 854 N N . MET A 1 118 ? -0.910 7.728 6.320 1.00 88.62 118 MET A N 1
ATOM 855 C CA . MET A 1 118 ? -0.088 8.824 5.798 1.00 88.62 118 MET A CA 1
ATOM 856 C C . MET A 1 118 ? 1.350 8.379 5.505 1.00 88.62 118 MET A C 1
ATOM 858 O O . MET A 1 118 ? 1.899 8.701 4.453 1.00 88.62 118 MET A O 1
ATOM 862 N N . ALA A 1 119 ? 1.957 7.602 6.406 1.00 89.94 119 ALA A N 1
ATOM 863 C CA . ALA A 1 119 ? 3.296 7.060 6.208 1.00 89.94 119 ALA A CA 1
ATOM 864 C C . ALA A 1 119 ? 3.362 6.155 4.969 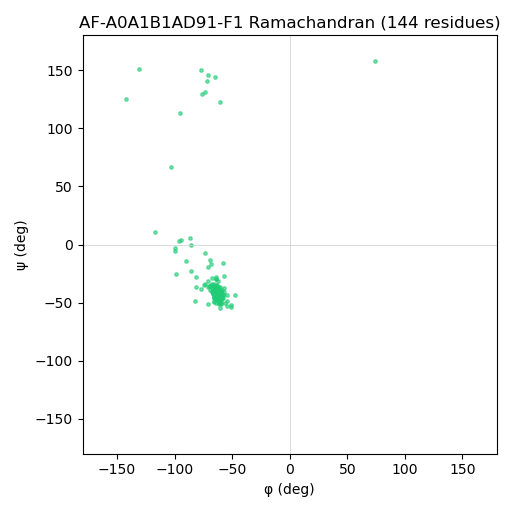1.00 89.94 119 ALA A C 1
ATOM 866 O O . ALA A 1 119 ? 4.284 6.289 4.168 1.00 89.94 119 ALA A O 1
ATOM 867 N N . ALA A 1 120 ? 2.369 5.283 4.768 1.00 90.81 120 ALA A N 1
ATOM 868 C CA . ALA A 1 120 ? 2.305 4.423 3.589 1.00 90.81 120 ALA A CA 1
ATOM 869 C C . ALA A 1 120 ? 2.233 5.229 2.289 1.00 90.81 120 ALA A C 1
ATOM 871 O O . ALA A 1 120 ? 2.932 4.914 1.325 1.00 90.81 120 ALA A O 1
ATOM 872 N N . PHE A 1 121 ? 1.453 6.309 2.282 1.00 90.06 121 PHE A N 1
ATOM 873 C CA . PHE A 1 121 ? 1.381 7.210 1.139 1.00 90.06 121 PHE A CA 1
ATOM 874 C C . PHE A 1 121 ? 2.711 7.913 0.861 1.00 90.06 121 PHE A C 1
ATOM 876 O O . PHE A 1 121 ? 3.206 7.849 -0.261 1.00 90.06 121 PHE A O 1
ATOM 883 N N . ILE A 1 122 ? 3.326 8.526 1.877 1.00 91.62 122 ILE A N 1
ATOM 884 C CA . ILE A 1 122 ? 4.610 9.231 1.735 1.00 91.62 122 ILE A CA 1
ATOM 885 C C . ILE A 1 122 ? 5.693 8.284 1.214 1.00 91.62 122 ILE A C 1
ATOM 887 O O . ILE A 1 122 ? 6.411 8.625 0.276 1.00 91.62 122 ILE A O 1
ATOM 891 N N . VAL A 1 123 ? 5.790 7.082 1.787 1.00 92.38 123 VAL A N 1
ATOM 892 C CA . VAL A 1 123 ? 6.768 6.074 1.360 1.00 92.38 123 VAL A CA 1
ATOM 893 C C . VAL A 1 123 ? 6.505 5.631 -0.079 1.00 92.38 123 VAL A C 1
ATOM 895 O O . VAL A 1 123 ? 7.452 5.483 -0.845 1.00 92.38 123 VAL A O 1
ATOM 898 N N . SER A 1 124 ? 5.239 5.482 -0.477 1.00 90.06 124 SER A N 1
ATOM 899 C CA . SER A 1 124 ? 4.879 5.136 -1.857 1.00 90.06 124 SER A CA 1
ATOM 900 C C . SER A 1 124 ? 5.258 6.236 -2.843 1.00 90.06 124 SER A C 1
ATOM 902 O O . SER A 1 124 ? 5.889 5.954 -3.855 1.00 90.06 124 SER A O 1
ATOM 904 N N . VAL A 1 125 ? 4.953 7.497 -2.532 1.00 91.00 125 VAL A N 1
ATOM 905 C CA . VAL A 1 125 ? 5.351 8.642 -3.364 1.00 91.00 125 VAL A CA 1
ATOM 906 C C . VAL A 1 125 ? 6.876 8.740 -3.463 1.00 91.00 125 VAL A C 1
ATOM 908 O O . VAL A 1 125 ? 7.405 8.900 -4.560 1.00 91.00 125 VAL A O 1
ATOM 911 N N . GLY A 1 126 ? 7.595 8.582 -2.349 1.00 87.12 126 GLY A N 1
ATOM 912 C CA . GLY A 1 126 ? 9.059 8.591 -2.335 1.00 87.12 126 GLY A CA 1
ATOM 913 C C . GLY A 1 126 ? 9.673 7.469 -3.178 1.00 87.12 126 GLY A C 1
ATOM 914 O O . GLY A 1 126 ? 10.607 7.718 -3.943 1.00 87.12 126 GLY A O 1
ATOM 915 N N . ALA A 1 127 ? 9.122 6.254 -3.099 1.00 88.19 127 ALA A N 1
ATOM 916 C CA . ALA A 1 127 ? 9.545 5.124 -3.925 1.00 88.19 127 ALA A CA 1
ATOM 917 C C . ALA A 1 127 ? 9.335 5.395 -5.422 1.00 88.19 127 ALA A C 1
ATOM 919 O O . ALA A 1 127 ? 10.211 5.103 -6.230 1.00 88.19 127 ALA A O 1
ATOM 920 N N . ILE A 1 128 ? 8.203 6.001 -5.787 1.00 87.50 128 ILE A N 1
ATOM 921 C CA . ILE A 1 128 ? 7.889 6.346 -7.177 1.00 87.50 128 ILE A CA 1
ATOM 922 C C . ILE A 1 128 ? 8.847 7.415 -7.711 1.00 87.50 128 ILE A C 1
ATOM 924 O O . ILE A 1 128 ? 9.406 7.239 -8.789 1.00 87.50 128 ILE A O 1
ATOM 928 N N . ILE A 1 129 ? 9.064 8.502 -6.962 1.00 85.44 129 ILE A N 1
ATOM 929 C CA . ILE A 1 129 ? 9.945 9.601 -7.389 1.00 85.44 129 ILE A CA 1
ATOM 930 C C . ILE A 1 129 ? 11.372 9.087 -7.606 1.00 85.44 129 ILE A C 1
ATOM 932 O O . ILE A 1 129 ? 11.942 9.290 -8.672 1.00 85.44 129 ILE A O 1
ATOM 936 N N . THR A 1 130 ? 11.927 8.367 -6.629 1.00 81.94 130 THR A N 1
ATOM 937 C CA . THR A 1 130 ? 13.297 7.825 -6.715 1.00 81.94 130 THR A CA 1
ATOM 938 C C . THR A 1 130 ? 13.448 6.761 -7.804 1.00 81.94 130 THR A C 1
ATOM 940 O O . THR A 1 130 ? 14.463 6.719 -8.502 1.00 81.94 130 THR A O 1
ATOM 943 N N . GLY A 1 131 ? 12.432 5.918 -7.987 1.00 76.50 131 GLY A N 1
ATOM 944 C CA . GLY A 1 131 ? 12.423 4.894 -9.026 1.00 76.50 131 GLY A CA 1
ATOM 945 C C . GLY A 1 131 ? 12.350 5.461 -10.446 1.00 76.50 131 GLY A C 1
ATOM 946 O O . GLY A 1 131 ? 12.946 4.897 -11.354 1.00 76.50 131 GLY A O 1
ATOM 947 N N . LEU A 1 132 ? 11.647 6.577 -10.654 1.00 71.56 132 LEU A N 1
ATOM 948 C CA . LEU A 1 132 ? 11.578 7.228 -11.966 1.00 71.56 132 LEU A CA 1
ATOM 949 C C . LEU A 1 132 ? 12.848 8.025 -12.289 1.00 71.56 132 LEU A C 1
ATOM 951 O O . LEU A 1 132 ? 13.306 7.991 -13.428 1.00 71.56 132 LEU A O 1
ATOM 955 N N . ASP A 1 133 ? 13.432 8.696 -11.296 1.00 66.75 133 ASP A N 1
ATOM 956 C CA . ASP A 1 133 ? 14.652 9.497 -11.469 1.00 66.75 133 ASP A CA 1
ATOM 957 C C . ASP A 1 133 ? 15.852 8.611 -11.851 1.00 66.75 133 ASP A C 1
ATOM 959 O O . ASP A 1 133 ? 16.610 8.910 -12.771 1.00 66.75 133 ASP A O 1
ATOM 963 N N . THR A 1 134 ? 15.965 7.435 -11.224 1.00 62.78 134 THR A N 1
ATOM 964 C CA . THR A 1 134 ? 16.976 6.428 -11.589 1.00 62.78 134 THR A CA 1
ATOM 965 C C . THR A 1 134 ? 16.790 5.891 -13.010 1.00 62.78 134 THR A C 1
ATOM 967 O O . THR A 1 134 ? 17.772 5.798 -13.744 1.00 62.78 134 THR A O 1
ATOM 970 N N . ALA A 1 135 ? 15.554 5.620 -13.441 1.00 64.25 135 ALA A N 1
ATOM 971 C CA . ALA A 1 135 ? 15.267 5.189 -14.812 1.00 64.25 135 ALA A CA 1
ATOM 972 C C . ALA A 1 135 ? 15.629 6.268 -15.854 1.00 64.25 135 ALA A C 1
ATOM 974 O O . ALA A 1 135 ? 16.192 5.959 -16.904 1.00 64.25 135 ALA A O 1
ATOM 975 N N . GLN A 1 136 ? 15.348 7.541 -15.555 1.00 61.38 136 GLN A N 1
ATOM 976 C CA . GLN A 1 136 ? 15.698 8.669 -16.424 1.00 61.38 136 GLN A CA 1
ATOM 977 C C . GLN A 1 136 ? 17.210 8.920 -16.478 1.00 61.38 136 GLN A C 1
ATOM 979 O O . GLN A 1 136 ? 17.744 9.187 -17.553 1.00 61.38 136 GLN A O 1
ATOM 984 N N . LEU A 1 137 ? 17.912 8.784 -15.350 1.00 59.88 137 LEU A N 1
ATOM 985 C CA . LEU A 1 137 ? 19.374 8.854 -15.288 1.00 59.88 137 LEU A CA 1
ATOM 986 C C . LEU A 1 137 ?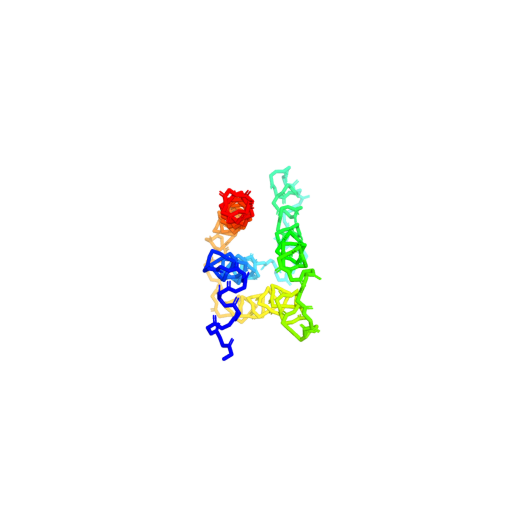 20.040 7.737 -16.097 1.00 59.88 137 LEU A C 1
ATOM 988 O O . LEU A 1 137 ? 21.027 7.994 -16.781 1.00 59.88 137 LEU A O 1
ATOM 992 N N . GLN A 1 138 ? 19.494 6.520 -16.063 1.00 65.94 138 GLN A N 1
ATOM 993 C CA . GLN A 1 138 ? 19.987 5.410 -16.882 1.00 65.94 138 GLN A CA 1
ATOM 994 C C . GLN A 1 138 ? 19.763 5.663 -18.375 1.00 65.94 138 GLN A C 1
ATOM 996 O O . GLN A 1 138 ? 20.703 5.544 -19.155 1.00 65.94 138 GLN A O 1
ATOM 1001 N N . ALA A 1 139 ? 18.570 6.122 -18.763 1.00 65.81 139 ALA A N 1
ATOM 1002 C CA . ALA A 1 139 ? 18.286 6.489 -20.149 1.00 65.81 139 ALA A CA 1
ATOM 1003 C C . ALA A 1 139 ? 19.195 7.627 -20.660 1.00 65.81 139 ALA A C 1
ATOM 1005 O O . ALA A 1 139 ? 19.625 7.612 -21.812 1.00 65.81 139 ALA A O 1
ATOM 1006 N N . ALA A 1 140 ? 19.526 8.600 -19.804 1.00 60.25 140 ALA A N 1
ATOM 1007 C CA . ALA A 1 140 ? 20.460 9.677 -20.133 1.00 60.25 140 ALA A CA 1
ATOM 1008 C C . ALA A 1 140 ? 21.918 9.192 -20.231 1.00 60.25 140 ALA A C 1
ATOM 1010 O O . ALA A 1 140 ? 22.661 9.674 -21.085 1.00 60.25 140 ALA A O 1
ATOM 1011 N N . ALA A 1 141 ? 22.329 8.241 -19.387 1.00 63.47 141 ALA A N 1
ATOM 1012 C CA . ALA A 1 141 ? 23.654 7.630 -19.447 1.00 63.47 141 ALA A CA 1
ATOM 1013 C C . ALA A 1 141 ? 23.842 6.798 -20.727 1.00 63.47 141 ALA A C 1
ATOM 1015 O O . ALA A 1 141 ? 24.875 6.921 -21.383 1.00 63.47 141 ALA A O 1
ATOM 1016 N N . ASP A 1 142 ? 22.830 6.024 -21.125 1.00 69.69 142 ASP A N 1
ATOM 1017 C CA . ASP A 1 142 ? 22.860 5.230 -22.359 1.00 69.69 142 ASP A CA 1
ATOM 1018 C C . ASP A 1 142 ? 22.883 6.120 -23.614 1.00 69.69 142 ASP A C 1
ATOM 1020 O O . ASP A 1 142 ? 23.594 5.826 -24.573 1.00 69.69 142 ASP A O 1
ATOM 1024 N N . ALA A 1 143 ? 22.181 7.259 -23.593 1.00 69.19 143 ALA A N 1
ATOM 1025 C CA . ALA A 1 143 ? 22.191 8.237 -24.684 1.00 69.19 143 ALA A CA 1
ATOM 1026 C C . ALA A 1 143 ? 23.516 9.015 -24.826 1.00 69.19 143 ALA A C 1
ATOM 1028 O O . ALA A 1 143 ? 23.760 9.604 -25.873 1.00 69.19 143 ALA A O 1
ATOM 1029 N N . LEU A 1 144 ? 24.358 9.045 -23.787 1.00 66.94 144 LEU A N 1
ATOM 1030 C CA . LEU A 1 144 ? 25.681 9.687 -23.796 1.00 66.94 144 LEU A CA 1
ATOM 1031 C C . LEU A 1 144 ? 26.810 8.739 -24.237 1.00 66.94 144 LEU A C 1
ATOM 1033 O O . LEU A 1 144 ? 27.913 9.203 -24.521 1.00 66.94 144 LEU A O 1
ATOM 1037 N N . MET A 1 145 ? 26.555 7.425 -24.269 1.00 65.50 145 MET A N 1
ATOM 1038 C CA . MET A 1 145 ? 27.511 6.399 -24.713 1.00 65.50 145 MET A CA 1
ATOM 1039 C C . MET A 1 145 ? 27.329 5.980 -26.185 1.00 65.50 145 MET A C 1
ATOM 1041 O O . MET A 1 145 ? 28.059 5.108 -26.665 1.00 65.50 145 MET A O 1
ATOM 1045 N N . HIS A 1 146 ? 26.401 6.620 -26.900 1.00 50.44 146 HIS A N 1
ATOM 1046 C CA . HIS A 1 146 ? 26.158 6.487 -28.339 1.00 50.44 146 HIS A CA 1
ATOM 1047 C C . HIS A 1 146 ? 26.301 7.838 -29.043 1.00 50.44 146 HIS A C 1
ATOM 1049 O O . HIS A 1 146 ? 26.666 7.817 -30.241 1.00 50.44 146 HIS A O 1
#

Mean predicted aligned error: 7.44 Å

Foldseek 3Di:
DVVVLCVQLNPLLVVLLLLLLQLLLLDLLLDDPDPVPDDPDDDPLNVVLVVLNVVLLVLQLVSLCVSCVPPPDCPSNVCSNCSSVVSNVNSNVNSNVNNVVPVPCNVVSVVVSSVSSVVSSVSSVVSSVVSVVVVVVVVVVVVVVD

Nearest PDB structures (foldseek):
  6kkj-assembly1_B  TM=4.943E-01  e=5.552E+00  Escherichia coli K-12
  4u9l-assembly1_A  TM=3.162E-01  e=5.552E+00  Thermus thermophilus HB8
  5x9h-assembly1_A  TM=2.668E-01  e=9.033E+00  Thermus thermophilus HB8

pLDDT: mean 83.1, std 10.13, range [50.44, 95.56]

Secondary structure (DSSP, 8-state):
-HHHHHHHHHHHHHHHHHHHHHHHHHHHHT--SSGGGS-SS--HHHHHHHHHHHHHHHHHHHHHHHHTTT-S-HHHHHHHHHHHHHHHHHHHHHHHHHHHH-STTHHHHHHHHHHHHHHHHHHHHHHHHHHHHHHHHHHHHHHH--

Radius of gyration: 18.05 Å; Cα contacts (8 Å, |Δi|>4): 160; chains: 1; bounding box: 51×31×53 Å

Organism: NCBI:txid1759059

Sequence (146 aa):
MAEALIATAGQGYFIAVMTVFLAALVAKAGSARAPSEEPRRRSAPMLLLDVITGLTPVLLVLYAFAVTTDQADPTMRVLLMVLPIIVGFCGALAGAIVNLAAHEARTMFRMASIVSGMAAFIVSVGAIITGLDTAQLQAAADALMH

=== Feature glossary ===
A reading guide for the features in this record.

Start from the sequence.

  · Sequence gives the chain of amino acids in standard one-letter code (A=alanine, C=cysteine, …, Y=tyrosine), read N→C. It is the only feature that is directly encoded by the gene; all structural features are derived from the folded form of this sequence.

Fold it, and you get atomic coordinates and the backbone conformation that goes with them.

  · The mmCIF table is the protein's shape written out atom by atom. For each backbone N, Cα, C, and carbonyl O, it records an (x, y, z) coordinate triple in Å plus the residue type, chain letter, and residue number.

  · Backbone dihedral angles. Every residue except chain termini has a φ (preceding-C → N → Cα → C) and a ψ (N → Cα → C → next-N). They are reported in degrees following the IUPAC sign convention. Secondary structure is essentially a statement about which (φ, ψ) basin each residue occupies.

  · DSSP 8-state secondary structure assigns each residue one of H (α-helix), G (3₁₀-helix), I (π-helix), E (extended β-strand), B (isolated β-bridge), T (hydrogen-bonded turn), S (bend), or '-' (coil). The assignment is computed from backbone hydrogen-bond geometry via the Kabsch–Sander algorithm.

  · P-SEA three-state annotation labels each residue as helix, strand, or coil based purely on the geometry of the Cα trace. It serves as a fallback when the full backbone (and thus DSSP) is unavailable.

Summarize the fold with a handful of shape descriptors and a per-residue structural alphabet.

  · Radius of gyration (Rg) is the root-mean-square distance of Cα atoms from their centroid — a single number for overall size and compactness. A globular domain of N residues has Rg ≈ 2.2·N^0.38 Å; an extended or disordered chain has a much larger Rg. The Cα contact count is the number of residue pairs whose Cα atoms are within 8 Å and are more than four positions apart in sequence — a standard proxy for tertiary packing density. The bounding box is the smallest axis-aligned box enclosing all Cα atoms.

  · Foldseek's 3Di representation compresses backbone geometry into a per-residue letter drawn from a learned twenty-state alphabet. It captures the tertiary interaction pattern around each residue — which residues are packed against it in space, regardless of where they are in sequence.

  · Accessible surface area quantifies burial. A residue with SASA near zero is packed into the hydrophobic core; one with SASA >100 Å² sits on the surface. Computed here via the Shrake–Rupley numerical algorithm with a 1.4 Å probe.

Ask how reliable the model is.

  · For AlphaFold models, the B-factor field carries pLDDT — the model's own estimate of local accuracy on a 0–100 scale. Regions with pLDDT<50 should be treated as essentially unmodeled; they often correspond to intrinsically disordered segments.

  · For experimental (PDB) structures, the B-factor (temperature factor) quantifies the positional spread of each atom in the crystal — a combination of thermal vibration and static disorder — in units of Å². High B-factors mark flexible loops or poorly resolved regions; low B-factors mark the rigid, well-ordered core.

  · PAE(i, j) answers: if I align the predicted and true structures on residue i, how far off (in Å) do I expect residue j to be? A block-diagonal PAE matrix with low values on the blocks and high values off-diagonal is the signature of a multi-domain protein with confidently predicted domains but uncertain inter-domain orientation.

Place it in context: what it resembles, what it is annotated as, and how it looks.

  · Structural nearest neighbors (via Foldseek easy-search vs the PDB). Reported per hit: target PDB id, E-value, and alignment TM-score. A TM-score above ~0.5 is the conventional threshold for 'same fold'.

  · Functional annotations link the protein to curated databases. InterPro entries identify conserved domains and families by matching the sequence against member-database signatures (Pfam, PROSITE, CDD, …). Gene Ontology (GO) terms describe molecular function, biological process, and cellular component in a controlled vocabulary. CATH places the structure in a hierarchical fold classification (Class/Architecture/Topology/Homologous-superfamily). The organism is the source species.

  · Plot images: a contact map (which residues are close in 3D, as an N×N binary image), a Ramachandran scatter (backbone torsion angles, revealing secondary-structure composition at a glance), and — for AlphaFold structures — a PAE heatmap (pairwise prediction confidence).

  · Structure images are PyMOL renders from six orthogonal camera directions. Cartoon representation draws helices as coils and strands as arrows; sticks shows the backbone as bonds; surface shows the solvent-excluded envelope. Rainbow coloring maps sequence position to hue (blue→red, N→C); chain coloring assigns a distinct color per polypeptide.